Protein AF-A0AAE3Z9P1-F1 (afdb_monomer_lite)

Structure (mmCIF, N/CA/C/O backbone):
data_AF-A0AAE3Z9P1-F1
#
_entry.id   AF-A0AAE3Z9P1-F1
#
loop_
_atom_site.group_PDB
_atom_site.id
_atom_site.type_symbol
_atom_site.label_atom_id
_atom_site.label_alt_id
_atom_site.label_comp_id
_atom_site.label_asym_id
_atom_site.label_entity_id
_atom_site.label_seq_id
_atom_site.pdbx_PDB_ins_code
_atom_site.Cartn_x
_atom_site.Cartn_y
_atom_site.Cartn_z
_atom_site.occupancy
_atom_site.B_iso_or_equiv
_atom_site.auth_seq_id
_atom_site.auth_comp_id
_atom_site.auth_asym_id
_atom_site.auth_atom_id
_atom_site.pdbx_PDB_model_num
ATOM 1 N N . MET A 1 1 ? 13.414 -16.436 -30.618 1.00 46.09 1 MET A N 1
ATOM 2 C CA . MET A 1 1 ? 14.408 -15.607 -29.897 1.00 46.09 1 MET A CA 1
ATOM 3 C C . MET A 1 1 ? 13.652 -14.764 -28.861 1.00 46.09 1 MET A C 1
ATOM 5 O O . MET A 1 1 ? 13.143 -13.712 -29.211 1.00 46.09 1 MET A O 1
ATOM 9 N N . ILE A 1 2 ? 13.409 -15.294 -27.651 1.00 54.66 2 ILE A N 1
ATOM 10 C CA . ILE A 1 2 ? 12.262 -14.879 -26.797 1.00 54.66 2 ILE A CA 1
ATOM 11 C C . ILE A 1 2 ? 12.611 -13.897 -25.654 1.00 54.66 2 ILE A C 1
ATOM 13 O O . ILE A 1 2 ? 11.708 -13.297 -25.083 1.00 54.66 2 ILE A O 1
ATOM 17 N N . PHE A 1 3 ? 13.884 -13.602 -25.373 1.00 56.44 3 PHE A N 1
ATOM 18 C CA . PHE A 1 3 ? 14.248 -12.561 -24.398 1.00 56.44 3 PHE A CA 1
ATOM 19 C C . PHE A 1 3 ? 15.246 -11.582 -25.010 1.00 56.44 3 PHE A C 1
ATOM 21 O O . PHE A 1 3 ? 16.429 -11.875 -25.135 1.00 56.44 3 PHE A O 1
ATOM 28 N N . ARG A 1 4 ? 14.749 -10.412 -25.427 1.00 63.59 4 ARG A N 1
ATOM 29 C CA . ARG A 1 4 ? 15.545 -9.369 -26.097 1.00 63.59 4 ARG A CA 1
ATOM 30 C C . ARG A 1 4 ? 16.481 -8.621 -25.127 1.00 63.59 4 ARG A C 1
ATOM 32 O O . ARG A 1 4 ? 17.415 -7.976 -25.585 1.00 63.59 4 ARG A O 1
ATOM 39 N N . ASN A 1 5 ? 16.257 -8.732 -23.809 1.00 74.44 5 ASN A N 1
ATOM 40 C CA . ASN A 1 5 ? 17.138 -8.215 -22.757 1.00 74.44 5 ASN A CA 1
ATOM 41 C C . ASN A 1 5 ? 16.918 -8.966 -21.415 1.00 74.44 5 ASN A C 1
ATOM 43 O O . ASN A 1 5 ? 15.881 -8.763 -20.778 1.00 74.44 5 ASN A O 1
ATOM 47 N N . PRO A 1 6 ? 17.855 -9.817 -20.949 1.00 80.31 6 PRO A N 1
ATOM 48 C CA . PRO A 1 6 ? 17.696 -10.570 -19.698 1.00 80.31 6 PRO A CA 1
ATOM 49 C C . PRO A 1 6 ? 17.621 -9.672 -18.452 1.00 80.31 6 PRO A C 1
ATOM 51 O O . PRO A 1 6 ? 16.959 -10.026 -17.478 1.00 80.31 6 PRO A O 1
ATOM 54 N N . ALA A 1 7 ? 18.224 -8.480 -18.480 1.00 83.56 7 ALA A N 1
ATOM 55 C CA . ALA A 1 7 ? 18.158 -7.545 -17.359 1.00 83.56 7 ALA A CA 1
ATOM 56 C C . ALA A 1 7 ? 16.739 -6.989 -17.153 1.00 83.56 7 ALA A C 1
ATOM 58 O O . ALA A 1 7 ? 16.293 -6.823 -16.020 1.00 83.56 7 ALA A O 1
ATOM 59 N N . GLU A 1 8 ? 15.992 -6.770 -18.239 1.00 86.12 8 GLU A N 1
ATOM 60 C CA . GLU A 1 8 ? 14.608 -6.295 -18.159 1.00 86.12 8 GLU A CA 1
ATOM 61 C C . GLU A 1 8 ? 13.692 -7.318 -17.472 1.00 86.12 8 GLU A C 1
ATOM 63 O O . GLU A 1 8 ? 12.814 -6.938 -16.696 1.00 86.12 8 GLU A O 1
ATOM 68 N N . VAL A 1 9 ? 13.926 -8.615 -17.702 1.00 88.44 9 VAL A N 1
ATOM 69 C CA . VAL A 1 9 ? 13.200 -9.701 -17.023 1.00 88.44 9 VAL A CA 1
ATOM 70 C C . VAL A 1 9 ? 13.425 -9.626 -15.514 1.00 88.44 9 VAL A C 1
ATOM 72 O O . VAL A 1 9 ? 12.463 -9.680 -14.749 1.00 88.44 9 VAL A O 1
ATOM 75 N N . ASN A 1 10 ? 14.669 -9.402 -15.082 1.00 91.12 10 ASN A N 1
ATOM 76 C CA . ASN A 1 10 ? 15.001 -9.263 -13.663 1.00 91.12 10 ASN A CA 1
ATOM 77 C C . ASN A 1 10 ? 14.337 -8.029 -13.034 1.00 91.12 10 ASN A C 1
ATOM 79 O O . ASN A 1 10 ? 13.829 -8.098 -11.917 1.00 91.12 10 ASN A O 1
ATOM 83 N N . TYR A 1 11 ? 14.278 -6.902 -13.749 1.00 92.44 11 TYR A N 1
ATOM 84 C CA . TYR A 1 11 ? 13.626 -5.686 -13.247 1.00 92.44 11 TYR A CA 1
ATOM 85 C C . TYR A 1 11 ? 12.118 -5.866 -13.067 1.00 92.44 11 TYR A C 1
ATOM 87 O O . TYR A 1 11 ? 11.552 -5.420 -12.065 1.00 92.44 11 TYR A O 1
ATOM 95 N N . ARG A 1 12 ? 11.474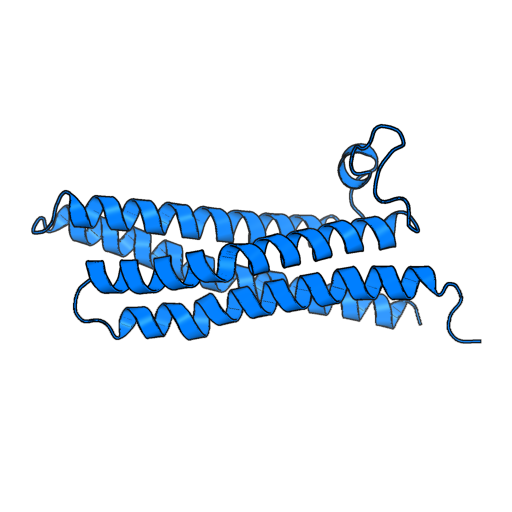 -6.558 -14.013 1.00 91.00 12 ARG A N 1
ATOM 96 C CA . ARG A 1 12 ? 10.059 -6.934 -13.921 1.00 91.00 12 ARG A CA 1
ATOM 97 C C . ARG A 1 12 ? 9.823 -7.888 -12.759 1.00 91.00 12 ARG A C 1
ATOM 99 O O . ARG A 1 12 ? 8.912 -7.647 -11.979 1.00 91.00 12 ARG A O 1
ATOM 106 N N . ALA A 1 13 ? 10.688 -8.885 -12.579 1.00 93.62 13 ALA A N 1
ATOM 107 C CA . ALA A 1 13 ? 10.603 -9.804 -11.449 1.00 93.62 13 ALA A CA 1
ATOM 108 C C . ALA A 1 13 ? 10.670 -9.061 -10.105 1.00 93.62 13 ALA A C 1
ATOM 110 O O . ALA A 1 13 ? 9.799 -9.258 -9.265 1.00 93.62 13 ALA A O 1
ATOM 111 N N . ILE A 1 14 ? 11.622 -8.136 -9.926 1.00 94.50 14 ILE A N 1
ATOM 112 C CA . ILE A 1 14 ? 11.718 -7.310 -8.707 1.00 94.50 14 ILE A CA 1
ATOM 113 C C . ILE A 1 14 ? 10.427 -6.510 -8.479 1.00 94.50 14 ILE A C 1
ATOM 115 O O . ILE A 1 14 ? 9.883 -6.511 -7.372 1.00 94.50 14 ILE A O 1
ATOM 119 N N . ARG A 1 15 ? 9.916 -5.848 -9.528 1.00 94.12 15 ARG A N 1
ATOM 120 C CA . ARG A 1 15 ? 8.668 -5.070 -9.475 1.00 94.12 15 ARG A CA 1
ATOM 121 C C . ARG A 1 15 ? 7.485 -5.944 -9.059 1.00 94.12 15 ARG A C 1
ATOM 123 O O . ARG A 1 15 ? 6.743 -5.574 -8.151 1.00 94.12 15 ARG A O 1
ATOM 130 N N . ASP A 1 16 ? 7.307 -7.072 -9.735 1.00 95.19 16 ASP A N 1
ATOM 131 C CA . ASP A 1 16 ? 6.124 -7.919 -9.618 1.00 95.19 16 ASP A CA 1
ATOM 132 C C . ASP A 1 16 ? 6.143 -8.719 -8.311 1.00 95.19 16 ASP A C 1
ATOM 134 O O . ASP A 1 16 ? 5.114 -8.813 -7.646 1.00 95.19 16 ASP A O 1
ATOM 138 N N . MET A 1 17 ? 7.313 -9.196 -7.869 1.00 96.56 17 MET A N 1
ATOM 139 C CA . MET A 1 17 ? 7.484 -9.814 -6.549 1.00 96.56 17 MET A CA 1
ATOM 140 C C . MET A 1 17 ? 7.247 -8.807 -5.421 1.00 96.56 17 MET A C 1
ATOM 142 O O . MET A 1 17 ? 6.549 -9.125 -4.460 1.00 96.56 17 MET A O 1
ATOM 146 N N . GLY A 1 18 ? 7.779 -7.584 -5.542 1.00 95.94 18 GLY A N 1
ATOM 147 C CA . GLY A 1 18 ? 7.518 -6.513 -4.579 1.00 95.94 18 GLY A CA 1
ATOM 148 C C . GLY A 1 18 ? 6.029 -6.182 -4.489 1.00 95.94 18 GLY A C 1
ATOM 149 O O . GLY A 1 18 ? 5.468 -6.109 -3.398 1.00 95.94 18 GLY A O 1
ATOM 150 N N . LEU A 1 19 ? 5.355 -6.061 -5.633 1.00 96.12 19 LEU A N 1
ATOM 151 C CA . LEU A 1 19 ? 3.925 -5.771 -5.676 1.00 96.12 19 LEU A CA 1
ATOM 152 C C . LEU A 1 19 ? 3.074 -6.921 -5.124 1.00 96.12 19 LEU A C 1
ATOM 154 O O . LEU A 1 19 ? 2.143 -6.674 -4.359 1.00 96.12 19 LEU A O 1
ATOM 158 N N . ALA A 1 20 ? 3.409 -8.168 -5.463 1.00 96.38 20 ALA A N 1
ATOM 159 C CA . ALA A 1 20 ? 2.735 -9.352 -4.941 1.00 96.38 20 ALA A CA 1
ATOM 160 C C . ALA A 1 20 ? 2.905 -9.474 -3.420 1.00 96.38 20 ALA A C 1
ATOM 162 O O . ALA A 1 20 ? 1.933 -9.730 -2.712 1.00 96.38 20 ALA A O 1
ATOM 163 N N . ALA A 1 21 ? 4.109 -9.222 -2.900 1.00 96.31 21 ALA A N 1
ATOM 164 C CA . ALA A 1 21 ? 4.366 -9.216 -1.463 1.00 96.31 21 ALA A CA 1
ATOM 165 C C . ALA A 1 21 ? 3.607 -8.087 -0.742 1.00 96.31 21 ALA A C 1
ATOM 167 O O . ALA A 1 21 ? 3.082 -8.299 0.355 1.00 96.31 21 ALA A O 1
ATOM 168 N N . TRP A 1 22 ? 3.490 -6.905 -1.355 1.00 94.69 22 TRP A N 1
ATOM 169 C CA . TRP A 1 22 ? 2.720 -5.795 -0.787 1.00 94.69 22 TRP A CA 1
ATOM 170 C C . TRP A 1 22 ? 1.212 -6.094 -0.776 1.00 94.69 22 TRP A C 1
ATOM 172 O O . TRP A 1 22 ? 0.547 -5.891 0.245 1.00 94.69 22 TRP A O 1
ATOM 182 N N . PHE A 1 23 ? 0.680 -6.652 -1.867 1.00 95.38 23 PHE A N 1
ATOM 183 C CA . PHE A 1 23 ? -0.702 -7.131 -1.940 1.00 95.38 23 PHE A CA 1
ATOM 184 C C . PHE A 1 23 ? -0.979 -8.213 -0.886 1.00 95.38 23 PHE A C 1
ATOM 186 O O . PHE A 1 23 ? -1.912 -8.075 -0.094 1.00 95.38 23 PHE A O 1
ATOM 193 N N . GLY A 1 24 ? -0.124 -9.235 -0.800 1.00 93.62 24 GLY A N 1
ATOM 194 C CA . GLY A 1 24 ? -0.247 -10.313 0.184 1.00 93.62 24 GLY A CA 1
ATOM 195 C C . GLY A 1 24 ? -0.190 -9.812 1.629 1.00 93.62 24 GLY A C 1
ATOM 196 O O . GLY A 1 24 ? -1.025 -10.195 2.444 1.00 93.62 24 GLY A O 1
ATOM 197 N N . SER A 1 25 ? 0.717 -8.882 1.944 1.00 91.38 25 SER A N 1
ATOM 198 C CA . SER A 1 25 ? 0.785 -8.263 3.279 1.00 91.38 25 SER A CA 1
ATOM 199 C C . SER A 1 25 ? -0.485 -7.472 3.617 1.00 91.38 25 SER A C 1
ATOM 201 O O . SER A 1 25 ? -0.924 -7.446 4.767 1.00 91.38 25 SER A O 1
ATOM 203 N N . SER A 1 26 ? -1.101 -6.842 2.615 1.00 91.19 26 SER A N 1
ATOM 204 C CA . SER A 1 26 ? -2.353 -6.095 2.784 1.00 91.19 26 SER A CA 1
ATOM 205 C C . SER A 1 26 ? -3.543 -7.034 3.012 1.00 91.19 26 SER A C 1
ATOM 207 O O . SER A 1 26 ? -4.366 -6.772 3.888 1.00 91.19 26 SER A O 1
ATOM 209 N N . LEU A 1 27 ? -3.593 -8.168 2.300 1.00 92.81 27 LEU A N 1
ATOM 210 C CA . LEU A 1 27 ? -4.574 -9.232 2.533 1.00 92.81 27 LEU A CA 1
ATOM 211 C C . LEU A 1 27 ? -4.407 -9.895 3.902 1.00 92.81 27 LEU A C 1
ATOM 213 O O . LEU A 1 27 ? -5.403 -10.122 4.577 1.00 92.81 27 LEU A O 1
ATOM 217 N N . MET A 1 28 ? -3.176 -10.152 4.349 1.00 92.56 28 MET A N 1
ATOM 218 C CA . MET A 1 28 ? -2.900 -10.649 5.703 1.00 92.56 28 MET A CA 1
ATOM 219 C C . MET A 1 28 ? -3.501 -9.717 6.765 1.00 92.56 28 MET A C 1
ATOM 221 O O . MET A 1 28 ? -4.108 -10.171 7.732 1.00 92.56 28 MET A O 1
ATOM 225 N N . GLY A 1 29 ? -3.367 -8.402 6.576 1.00 89.19 29 GLY A N 1
ATOM 226 C CA . GLY A 1 29 ? -3.970 -7.408 7.455 1.00 89.19 29 GLY A CA 1
ATOM 227 C C . GLY A 1 29 ? -5.497 -7.454 7.466 1.00 89.19 29 GLY A C 1
ATOM 228 O O . GLY A 1 29 ? -6.100 -7.481 8.538 1.00 89.19 29 GLY A O 1
ATOM 229 N N . LEU A 1 30 ? -6.112 -7.472 6.282 1.00 91.31 30 LEU A N 1
ATOM 230 C CA . LEU A 1 30 ? -7.566 -7.438 6.127 1.00 91.31 30 LEU A CA 1
ATOM 231 C C . LEU A 1 30 ? -8.246 -8.751 6.540 1.00 91.31 30 LEU A C 1
ATOM 233 O O . LEU A 1 30 ? -9.230 -8.718 7.263 1.00 91.31 30 LEU A O 1
ATOM 237 N N . ALA A 1 31 ? -7.740 -9.893 6.078 1.00 91.94 31 AL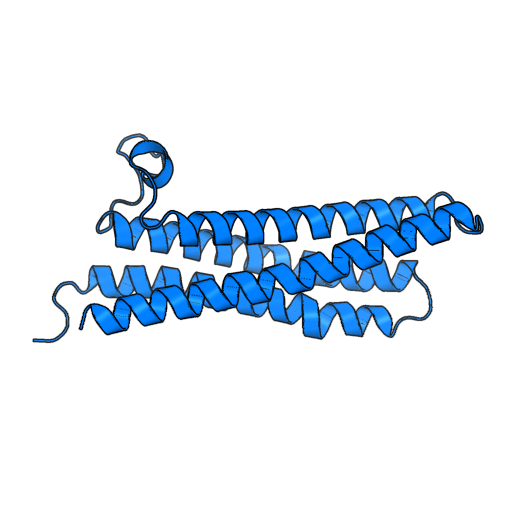A A N 1
ATOM 238 C CA . ALA A 1 31 ? -8.365 -11.201 6.270 1.00 91.94 31 ALA A CA 1
ATOM 239 C C . ALA A 1 31 ? -7.831 -11.957 7.495 1.00 91.94 31 ALA A C 1
ATOM 241 O O . ALA A 1 31 ? -8.515 -12.825 8.023 1.00 91.94 31 ALA A O 1
ATOM 242 N N . GLY A 1 32 ? -6.615 -11.645 7.949 1.00 91.38 32 GLY A N 1
ATOM 243 C CA . GLY A 1 32 ? -6.008 -12.272 9.123 1.00 91.38 32 GLY A CA 1
ATOM 244 C C . GLY A 1 32 ? -6.140 -11.406 10.372 1.00 91.38 32 GLY A C 1
ATOM 245 O O . GLY A 1 32 ? -6.819 -11.778 11.325 1.00 91.38 32 GLY A O 1
ATOM 246 N N . LEU A 1 33 ? -5.492 -10.236 10.377 1.00 90.88 33 LEU A N 1
ATOM 247 C CA . LEU A 1 33 ? -5.352 -9.431 11.597 1.00 90.88 33 LEU A CA 1
ATOM 248 C C . LEU A 1 33 ? -6.656 -8.776 12.060 1.00 90.88 33 LEU A C 1
ATOM 250 O O . LEU A 1 33 ? -6.900 -8.715 13.262 1.00 90.88 33 LEU A O 1
ATOM 254 N N . VAL A 1 34 ? -7.481 -8.270 11.137 1.00 90.75 34 VAL A N 1
ATOM 255 C CA . VAL A 1 34 ? -8.761 -7.641 11.500 1.00 90.75 34 VAL A CA 1
ATOM 256 C C . VAL A 1 34 ? -9.706 -8.658 12.160 1.00 90.75 34 VAL A C 1
ATOM 258 O O . VAL A 1 34 ? -10.049 -8.424 13.319 1.00 90.75 34 VAL A O 1
ATOM 261 N N . PRO A 1 35 ? -10.029 -9.819 11.556 1.00 92.06 35 PRO A N 1
ATOM 262 C CA . PRO A 1 35 ? -10.861 -10.828 12.218 1.00 92.06 35 PRO A CA 1
ATOM 263 C C . PRO A 1 35 ? -10.256 -11.363 13.521 1.00 92.06 35 PRO A C 1
ATOM 265 O O . PRO A 1 35 ? -10.962 -11.506 14.516 1.00 92.06 35 PRO A O 1
ATOM 268 N N . ALA A 1 36 ? -8.937 -11.598 13.559 1.00 92.06 36 ALA A N 1
ATOM 269 C CA . ALA A 1 36 ? -8.253 -12.043 14.777 1.00 92.06 36 ALA A CA 1
ATOM 270 C C . ALA A 1 36 ? -8.347 -11.022 15.923 1.00 92.06 36 ALA A C 1
ATOM 272 O O . ALA A 1 36 ? -8.319 -11.393 17.094 1.00 92.06 36 ALA A O 1
ATOM 273 N N . SER A 1 37 ? -8.455 -9.734 15.600 1.00 90.81 37 SER A N 1
ATOM 274 C CA . SER A 1 37 ? -8.694 -8.697 16.600 1.00 90.81 37 SER A CA 1
ATOM 275 C C . SER A 1 37 ? -10.154 -8.601 17.016 1.00 90.81 37 SER A C 1
ATOM 277 O O . SER A 1 37 ? -10.432 -8.365 18.185 1.00 90.81 37 SER A O 1
ATOM 279 N N . GLU A 1 38 ? -11.093 -8.815 16.095 1.00 89.75 38 GLU A N 1
ATOM 280 C CA . GLU A 1 38 ? -12.530 -8.764 16.375 1.00 89.75 38 GLU A CA 1
ATOM 281 C C . GLU A 1 38 ? -12.987 -9.912 17.281 1.00 89.75 38 GLU A C 1
ATOM 283 O O . GLU A 1 38 ? -13.931 -9.730 18.046 1.00 89.75 38 GLU A O 1
ATOM 288 N N . SER A 1 39 ? -12.271 -11.042 17.284 1.00 92.19 39 SER A N 1
ATOM 289 C CA . SER A 1 39 ? -12.528 -12.159 18.201 1.00 92.19 39 SER A CA 1
ATOM 290 C C . SER A 1 39 ? -12.187 -11.867 19.668 1.00 92.19 39 SER A C 1
ATOM 292 O O . SER A 1 39 ? -12.567 -12.645 20.542 1.00 92.19 39 SER A O 1
ATOM 294 N N . GLN A 1 40 ? -11.487 -10.766 19.968 1.00 92.06 40 GLN A N 1
ATOM 295 C CA . GLN A 1 40 ? -11.139 -10.410 21.345 1.00 92.06 40 GLN A CA 1
ATOM 296 C C . GLN A 1 40 ? -12.290 -9.651 22.036 1.00 92.06 40 GLN A C 1
ATOM 298 O O . GLN A 1 40 ? -12.971 -8.837 21.396 1.00 92.06 40 GLN A O 1
ATOM 303 N N . PRO A 1 41 ? -12.515 -9.874 23.344 1.00 84.56 41 PRO A N 1
ATOM 304 C CA . PRO A 1 41 ? -13.659 -9.312 24.062 1.00 84.56 41 PRO A CA 1
ATOM 305 C C . PRO A 1 41 ? -13.518 -7.809 24.339 1.00 84.56 41 PRO A C 1
ATOM 307 O O . PRO A 1 41 ? -14.489 -7.064 24.196 1.00 84.56 41 PRO A O 1
ATOM 310 N N . ASP A 1 42 ? -12.316 -7.340 24.676 1.00 85.00 42 ASP A N 1
ATOM 311 C CA . ASP A 1 42 ? -12.057 -5.952 25.053 1.00 85.00 42 ASP A CA 1
ATOM 312 C C . ASP A 1 42 ? -11.338 -5.172 23.944 1.00 85.00 42 ASP A C 1
ATOM 314 O O . ASP A 1 42 ? -10.470 -5.694 23.239 1.00 85.00 42 ASP A O 1
ATOM 318 N N . ALA A 1 43 ? -11.695 -3.894 23.790 1.00 81.50 43 ALA A N 1
ATOM 319 C CA . ALA A 1 43 ? -11.174 -3.044 22.721 1.00 81.50 43 ALA A CA 1
ATOM 320 C C . ALA A 1 43 ? -9.652 -2.832 22.812 1.00 81.50 43 ALA A C 1
ATOM 322 O O . ALA A 1 43 ? -8.984 -2.837 21.775 1.00 81.50 43 ALA A O 1
ATOM 323 N N . ALA A 1 44 ? -9.088 -2.727 24.019 1.00 82.94 44 ALA A N 1
ATOM 324 C CA . ALA A 1 44 ? -7.648 -2.578 24.217 1.00 82.94 44 ALA A CA 1
ATOM 325 C C . ALA A 1 44 ? -6.864 -3.797 23.692 1.00 82.94 44 ALA A C 1
ATOM 327 O O . ALA A 1 44 ? -5.848 -3.653 23.007 1.00 82.94 44 ALA A O 1
ATOM 328 N N . THR A 1 45 ? -7.344 -5.017 23.931 1.00 87.38 45 THR A N 1
ATOM 329 C CA . THR A 1 45 ? -6.743 -6.246 23.395 1.00 87.38 45 THR A CA 1
ATOM 330 C C . THR A 1 45 ? -6.947 -6.362 21.889 1.00 87.38 45 THR A C 1
ATOM 332 O O . THR A 1 45 ? -5.985 -6.720 21.206 1.00 87.38 45 THR A O 1
ATOM 335 N N . ARG A 1 46 ? -8.103 -5.955 21.328 1.00 88.62 46 ARG A N 1
ATOM 336 C CA . ARG A 1 46 ? -8.268 -5.863 19.855 1.00 88.62 46 ARG A CA 1
ATOM 337 C C . ARG A 1 46 ? -7.164 -5.001 19.237 1.00 88.62 46 ARG A C 1
ATOM 339 O O . ARG A 1 46 ? -6.501 -5.407 18.281 1.00 88.62 46 ARG A O 1
ATOM 346 N N . HIS A 1 47 ? -6.935 -3.817 19.809 1.00 85.81 47 HIS A N 1
ATOM 347 C CA . HIS A 1 47 ? -5.905 -2.891 19.344 1.00 85.81 47 HIS A CA 1
ATOM 348 C C . HIS A 1 47 ? -4.495 -3.468 19.483 1.00 85.81 47 HIS A C 1
ATOM 350 O O . HIS A 1 47 ? -3.719 -3.378 18.530 1.00 85.81 47 HIS A O 1
ATOM 356 N N . ARG A 1 48 ? -4.173 -4.104 20.617 1.00 87.38 48 ARG A N 1
ATOM 357 C CA . ARG A 1 48 ? -2.864 -4.743 20.834 1.00 87.38 48 ARG A CA 1
ATOM 358 C C . ARG A 1 48 ? -2.587 -5.862 19.833 1.00 87.38 48 ARG A C 1
ATOM 360 O O . ARG A 1 48 ? -1.484 -5.908 19.296 1.00 87.38 48 ARG A O 1
ATOM 367 N N . VAL A 1 49 ? -3.571 -6.713 19.533 1.00 91.50 49 VAL A N 1
ATOM 368 C CA . VAL A 1 49 ? -3.438 -7.785 18.527 1.00 91.50 49 VAL A CA 1
ATOM 369 C C . VAL A 1 49 ? -3.167 -7.200 17.140 1.00 91.50 49 VAL A C 1
ATOM 371 O O . VAL A 1 49 ? -2.210 -7.603 16.474 1.00 91.50 49 VAL A O 1
ATOM 374 N N . LEU A 1 50 ? -3.954 -6.200 16.723 1.00 89.75 50 LEU A N 1
ATOM 375 C CA . LEU A 1 50 ? -3.736 -5.503 15.452 1.00 89.75 50 LEU A CA 1
ATOM 376 C C . LEU A 1 50 ? -2.347 -4.864 15.385 1.00 89.75 50 LEU A C 1
ATOM 378 O O . LEU A 1 50 ? -1.643 -5.025 14.387 1.00 89.75 50 LEU A O 1
ATOM 382 N N . ASP A 1 51 ? -1.956 -4.111 16.412 1.00 88.94 51 ASP A N 1
ATOM 383 C CA . ASP A 1 51 ? -0.694 -3.376 16.400 1.00 88.94 51 ASP A CA 1
ATOM 384 C C . ASP A 1 51 ? 0.514 -4.315 16.435 1.00 88.94 51 ASP A C 1
ATOM 386 O O . ASP A 1 51 ? 1.451 -4.123 15.661 1.00 88.94 51 ASP A O 1
ATOM 390 N N . ALA A 1 52 ? 0.463 -5.385 17.234 1.00 91.81 52 ALA A N 1
ATOM 391 C CA . ALA A 1 52 ? 1.496 -6.415 17.257 1.00 91.81 52 ALA A CA 1
ATOM 392 C C . ALA A 1 52 ? 1.676 -7.067 15.877 1.00 91.81 52 ALA A C 1
ATOM 394 O O . ALA A 1 52 ? 2.804 -7.149 15.382 1.00 91.81 52 ALA A O 1
ATOM 395 N N . GLY A 1 53 ? 0.577 -7.443 15.215 1.00 91.44 53 GLY A N 1
ATOM 396 C CA . GLY A 1 53 ? 0.616 -8.025 13.872 1.00 91.44 53 GLY A CA 1
ATOM 397 C C . GLY A 1 53 ? 1.245 -7.090 12.836 1.00 91.44 53 GLY A C 1
ATOM 398 O O . GLY A 1 53 ? 2.142 -7.487 12.091 1.00 91.44 53 GLY A O 1
ATOM 399 N N . TRP A 1 54 ? 0.842 -5.816 12.824 1.00 88.94 54 TRP A N 1
ATOM 400 C CA . TRP A 1 54 ? 1.402 -4.816 11.907 1.00 88.94 54 TRP A CA 1
ATOM 401 C C . TRP A 1 54 ? 2.836 -4.399 12.250 1.00 88.94 54 TRP A C 1
ATOM 403 O O . TRP A 1 54 ? 3.604 -4.017 11.364 1.00 88.94 54 TRP A O 1
ATOM 413 N N . LYS A 1 55 ? 3.224 -4.443 13.527 1.00 91.06 55 LYS A N 1
ATOM 414 C CA . LYS A 1 55 ? 4.599 -4.180 13.961 1.00 91.06 55 LYS A CA 1
ATOM 415 C C . LYS A 1 55 ? 5.528 -5.304 13.509 1.00 91.06 55 LYS A C 1
ATOM 417 O O . LYS A 1 55 ? 6.597 -4.996 12.986 1.00 91.06 55 LYS A O 1
ATOM 422 N N . GLY A 1 56 ? 5.095 -6.560 13.636 1.00 90.19 56 GLY A N 1
ATOM 423 C CA . GLY A 1 56 ? 5.840 -7.734 13.177 1.00 90.19 56 GLY A CA 1
ATOM 424 C C . GLY A 1 56 ? 6.045 -7.765 11.660 1.00 90.19 56 GLY A C 1
ATOM 425 O O . GLY A 1 56 ? 7.134 -8.078 11.191 1.00 90.19 56 GLY A O 1
ATOM 426 N N . SER A 1 57 ? 5.043 -7.353 10.879 1.00 89.25 57 SER A N 1
ATOM 427 C CA . SER A 1 57 ? 5.120 -7.354 9.409 1.00 89.25 57 SER A CA 1
ATOM 428 C C . SER A 1 57 ? 5.706 -6.075 8.791 1.00 89.25 57 SER A C 1
ATOM 430 O O . SER A 1 57 ? 5.866 -5.997 7.572 1.00 89.25 57 SER A O 1
ATOM 432 N N . ARG A 1 58 ? 6.073 -5.062 9.591 1.00 90.19 58 ARG A N 1
ATOM 433 C CA . ARG A 1 58 ? 6.489 -3.737 9.090 1.00 90.19 58 ARG A CA 1
ATOM 434 C C . ARG A 1 58 ? 7.666 -3.793 8.114 1.00 90.19 58 ARG A C 1
ATOM 436 O O . ARG A 1 58 ? 7.638 -3.098 7.101 1.00 90.19 58 ARG A O 1
ATOM 443 N N . GLY A 1 59 ? 8.688 -4.593 8.422 1.00 90.62 59 GLY A N 1
ATOM 444 C CA . GLY A 1 59 ? 9.870 -4.741 7.567 1.00 90.62 59 GLY A CA 1
ATOM 445 C C . GLY A 1 59 ? 9.523 -5.339 6.202 1.00 90.62 59 GLY A C 1
ATOM 446 O O . GLY A 1 59 ? 9.982 -4.841 5.178 1.00 90.62 59 GLY A O 1
ATOM 447 N N . LEU A 1 60 ? 8.633 -6.335 6.181 1.00 92.38 60 LEU A N 1
ATOM 448 C CA . LEU A 1 60 ? 8.152 -6.971 4.954 1.00 92.38 60 LEU A CA 1
ATOM 449 C C . LEU A 1 60 ? 7.335 -5.998 4.090 1.00 92.38 60 LEU A C 1
ATOM 451 O O . LEU A 1 60 ? 7.556 -5.901 2.883 1.00 92.38 60 LEU A O 1
ATOM 455 N N . VAL A 1 61 ? 6.435 -5.221 4.701 1.00 92.62 61 VAL A N 1
ATOM 456 C CA . VAL A 1 61 ? 5.668 -4.180 3.992 1.00 92.62 61 VAL A CA 1
ATOM 457 C C . VAL A 1 61 ? 6.613 -3.113 3.423 1.00 92.62 61 VAL A C 1
ATOM 459 O O . VAL A 1 61 ? 6.524 -2.775 2.247 1.00 92.62 61 VAL A O 1
ATOM 462 N N . ALA A 1 62 ? 7.567 -2.615 4.213 1.00 93.31 62 ALA A N 1
ATOM 463 C CA . ALA A 1 62 ? 8.519 -1.607 3.746 1.00 93.31 62 ALA A CA 1
ATOM 464 C C . ALA A 1 62 ? 9.409 -2.131 2.604 1.00 93.31 62 ALA A C 1
ATOM 466 O O . ALA A 1 62 ? 9.598 -1.440 1.598 1.00 93.31 62 ALA A O 1
ATOM 467 N N . GLY A 1 63 ? 9.909 -3.363 2.729 1.00 95.81 63 GLY A N 1
ATOM 468 C CA . GLY A 1 63 ? 10.721 -4.019 1.706 1.00 95.81 63 GLY A CA 1
ATOM 469 C C . GLY A 1 63 ? 9.947 -4.249 0.409 1.00 95.81 63 GLY A C 1
ATOM 470 O O . GLY A 1 63 ? 10.449 -3.934 -0.665 1.00 95.81 63 GLY A O 1
ATOM 471 N N . SER A 1 64 ? 8.701 -4.720 0.500 1.00 95.88 64 SER A N 1
ATOM 472 C CA . SER A 1 64 ? 7.845 -4.980 -0.666 1.00 95.88 64 SER A CA 1
ATOM 473 C C . SER A 1 64 ? 7.471 -3.706 -1.432 1.00 95.88 64 SER A C 1
ATOM 475 O O . SER A 1 64 ? 7.626 -3.663 -2.653 1.00 95.88 64 SER A O 1
ATOM 477 N N . VAL A 1 65 ? 7.084 -2.632 -0.730 1.00 92.88 65 VAL A N 1
ATOM 478 C CA . VAL A 1 65 ? 6.845 -1.308 -1.337 1.00 92.88 65 VAL A CA 1
ATOM 479 C C . VAL A 1 65 ? 8.111 -0.790 -2.019 1.00 92.88 65 VAL A C 1
ATOM 481 O O . VAL A 1 65 ? 8.059 -0.341 -3.164 1.00 92.88 65 VAL A O 1
ATOM 484 N N . THR A 1 66 ? 9.258 -0.886 -1.344 1.00 92.31 66 THR A N 1
ATOM 485 C CA . THR A 1 66 ? 10.548 -0.446 -1.896 1.00 92.31 66 THR A CA 1
ATOM 486 C C . THR A 1 66 ? 10.908 -1.224 -3.157 1.00 92.31 66 THR A C 1
ATOM 488 O O . THR A 1 66 ? 11.240 -0.616 -4.173 1.00 92.31 66 THR A O 1
ATOM 491 N N . ALA A 1 67 ? 10.789 -2.552 -3.124 1.00 94.56 67 ALA A N 1
ATOM 492 C CA . ALA A 1 67 ? 11.050 -3.416 -4.270 1.00 94.56 67 ALA A CA 1
ATOM 493 C C . ALA A 1 67 ? 10.125 -3.089 -5.450 1.00 94.56 67 ALA A C 1
ATOM 495 O O . ALA A 1 67 ? 10.596 -2.952 -6.578 1.00 94.56 67 ALA A O 1
ATOM 496 N N . TYR A 1 68 ? 8.831 -2.873 -5.197 1.00 94.00 68 TYR A N 1
ATOM 497 C CA . TYR A 1 68 ? 7.877 -2.471 -6.231 1.00 94.00 68 TYR A CA 1
ATOM 498 C C . TYR A 1 68 ? 8.263 -1.139 -6.895 1.00 94.00 68 TYR A C 1
ATOM 500 O O . TYR A 1 68 ? 8.309 -1.043 -8.127 1.00 94.00 68 TYR A O 1
ATOM 508 N N . LEU A 1 69 ? 8.562 -0.111 -6.095 1.00 90.81 69 LEU A N 1
ATOM 509 C CA . LEU A 1 69 ? 8.927 1.215 -6.602 1.00 90.81 69 LEU A CA 1
ATOM 510 C C . LEU A 1 69 ? 10.264 1.183 -7.354 1.00 90.81 69 LEU A C 1
ATOM 512 O O . LEU A 1 69 ? 10.359 1.717 -8.461 1.00 90.81 69 LEU A O 1
ATOM 516 N N . ALA A 1 70 ? 11.273 0.513 -6.794 1.00 89.75 70 ALA A N 1
ATOM 517 C CA . ALA A 1 70 ? 12.581 0.353 -7.419 1.00 89.75 70 ALA A CA 1
ATOM 518 C C . ALA A 1 70 ? 12.476 -0.427 -8.735 1.00 89.75 70 ALA A C 1
ATOM 520 O O . ALA A 1 70 ? 12.960 0.042 -9.763 1.00 89.75 70 ALA A O 1
ATOM 521 N N . GLY A 1 71 ? 11.777 -1.565 -8.737 1.00 90.75 71 GLY A N 1
ATOM 522 C CA . GLY A 1 71 ? 11.529 -2.365 -9.934 1.00 90.75 71 GLY A CA 1
ATOM 523 C C . GLY A 1 71 ? 10.791 -1.576 -11.017 1.00 90.75 71 GLY A C 1
ATOM 524 O O . GLY A 1 71 ? 11.193 -1.603 -12.177 1.00 90.75 71 GLY A O 1
ATOM 525 N N . THR A 1 72 ? 9.774 -0.790 -10.647 1.00 89.31 72 THR A N 1
ATOM 526 C CA . THR A 1 72 ? 9.068 0.104 -11.585 1.00 89.31 72 THR A CA 1
ATOM 527 C C . THR A 1 72 ? 10.023 1.122 -12.221 1.00 89.31 72 THR A C 1
ATOM 529 O O . THR A 1 72 ? 10.005 1.310 -13.438 1.00 89.31 72 THR A O 1
ATOM 532 N N . GLY A 1 73 ? 10.904 1.738 -11.426 1.00 87.44 73 GLY A N 1
ATOM 533 C CA . GLY A 1 73 ? 11.936 2.646 -11.931 1.00 87.44 73 GLY A CA 1
ATOM 534 C C . GLY A 1 73 ? 12.941 1.950 -12.854 1.00 87.44 73 GLY A C 1
ATOM 535 O O . GLY A 1 73 ? 13.250 2.460 -13.930 1.00 87.44 73 GLY A O 1
ATOM 536 N N . LEU A 1 74 ? 13.413 0.760 -12.479 1.00 90.12 74 LEU A N 1
ATOM 537 C CA . LEU A 1 74 ? 14.357 -0.025 -13.278 1.00 90.12 74 LEU A CA 1
ATOM 538 C C . LEU A 1 74 ? 13.763 -0.426 -14.634 1.00 90.12 74 LEU A C 1
ATOM 540 O O . LEU A 1 74 ? 14.437 -0.278 -15.652 1.00 90.12 74 LEU A O 1
ATOM 544 N N . VAL A 1 75 ? 12.497 -0.857 -14.672 1.00 88.38 75 VAL A N 1
ATOM 545 C CA . VAL A 1 75 ? 11.790 -1.167 -15.926 1.00 88.38 75 VAL A CA 1
ATOM 546 C C . VAL A 1 75 ? 11.660 0.083 -16.798 1.00 88.38 75 VAL A C 1
ATOM 548 O O . VAL A 1 75 ? 11.962 0.041 -17.991 1.00 88.38 75 VAL A O 1
ATOM 551 N N . ARG A 1 76 ? 11.249 1.219 -16.223 1.00 87.88 76 ARG A N 1
ATOM 552 C CA . ARG A 1 76 ? 11.002 2.451 -16.986 1.00 87.88 76 ARG A CA 1
ATOM 553 C C . ARG A 1 76 ? 12.274 3.085 -17.549 1.00 87.88 76 ARG A C 1
ATOM 555 O O . ARG A 1 76 ? 12.240 3.640 -18.651 1.00 87.88 76 ARG A O 1
ATOM 562 N N . PHE A 1 77 ? 13.365 3.037 -16.793 1.00 87.81 77 PHE A N 1
ATOM 563 C CA . PHE A 1 77 ? 14.626 3.704 -17.122 1.00 87.81 77 PHE A CA 1
ATOM 564 C C . PHE A 1 77 ? 15.728 2.727 -17.550 1.00 87.81 77 PHE A C 1
ATOM 566 O O . PHE A 1 77 ? 16.907 3.074 -17.487 1.00 87.81 77 PHE A O 1
ATOM 573 N N . GLN A 1 78 ? 15.351 1.520 -17.989 1.00 86.00 78 GLN A N 1
ATOM 574 C CA . GLN A 1 78 ? 16.255 0.504 -18.545 1.00 86.00 78 GLN A CA 1
ATOM 575 C C . GLN A 1 78 ? 17.471 0.233 -17.638 1.00 86.00 78 GLN A C 1
ATOM 577 O O . GLN A 1 78 ? 18.620 0.283 -18.069 1.00 86.00 78 GLN A O 1
ATOM 582 N N . GLY A 1 79 ? 17.210 0.010 -16.348 1.00 82.56 79 GLY A N 1
ATOM 583 C CA . GLY A 1 79 ? 18.230 -0.280 -15.335 1.00 82.56 79 GLY A CA 1
ATOM 584 C C . GLY A 1 79 ? 18.834 0.941 -14.640 1.00 82.56 79 GLY A C 1
ATOM 585 O O . GLY A 1 79 ? 19.522 0.791 -13.636 1.00 82.56 79 GLY A O 1
ATOM 586 N N . LYS A 1 80 ? 18.539 2.162 -15.098 1.00 83.19 80 LYS A N 1
ATOM 587 C CA . LYS A 1 80 ? 19.030 3.405 -14.482 1.00 83.19 80 LYS A CA 1
ATOM 588 C C . LYS A 1 80 ? 17.949 4.048 -13.619 1.00 83.19 80 LYS A C 1
ATOM 590 O O . LYS A 1 80 ? 17.433 5.092 -13.982 1.00 83.19 80 LYS A O 1
ATOM 595 N N . ALA A 1 81 ? 17.555 3.430 -12.505 1.00 79.38 81 ALA A N 1
ATOM 596 C CA . ALA A 1 81 ? 16.460 3.951 -11.668 1.00 79.38 81 ALA A CA 1
ATOM 597 C C . ALA A 1 81 ? 16.773 5.297 -10.974 1.00 79.38 81 ALA A C 1
ATOM 599 O O . ALA A 1 81 ? 15.850 6.008 -10.571 1.00 79.38 81 ALA A O 1
ATOM 600 N N . PHE A 1 82 ? 18.053 5.660 -10.868 1.00 82.81 82 PHE A N 1
ATOM 601 C CA . PHE A 1 82 ? 18.541 6.878 -10.220 1.00 82.81 82 PHE A CA 1
ATOM 602 C C . PHE A 1 82 ? 19.340 7.738 -11.206 1.00 82.81 82 PHE A C 1
ATOM 604 O O . PHE A 1 82 ? 19.940 7.224 -12.154 1.00 82.81 82 PHE A O 1
ATOM 611 N N . THR A 1 83 ? 19.312 9.055 -11.007 1.00 84.56 83 THR A N 1
ATOM 612 C CA . THR A 1 83 ? 20.192 10.004 -11.692 1.00 84.56 83 THR A CA 1
ATOM 613 C C . THR A 1 83 ? 21.626 9.834 -11.188 1.00 84.56 83 THR A C 1
ATOM 615 O O . THR A 1 83 ? 21.864 9.189 -10.165 1.00 84.56 83 THR A O 1
ATOM 618 N N . ALA A 1 84 ? 22.59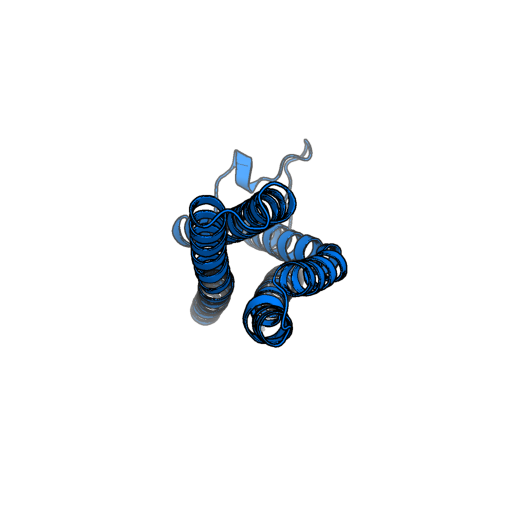2 10.455 -11.871 1.00 84.06 84 ALA A N 1
ATOM 619 C CA . ALA A 1 84 ? 23.988 10.474 -11.423 1.00 84.06 84 ALA A CA 1
ATOM 620 C C . ALA A 1 84 ? 24.158 11.047 -9.999 1.00 84.06 84 ALA A C 1
ATOM 622 O O . ALA A 1 84 ? 25.085 10.670 -9.293 1.00 84.06 84 ALA A O 1
ATOM 623 N N . ASN A 1 85 ? 23.218 11.890 -9.555 1.00 85.00 85 ASN A N 1
ATOM 624 C CA . ASN A 1 85 ? 23.224 12.528 -8.238 1.00 85.00 85 ASN A CA 1
ATOM 625 C C . ASN A 1 85 ? 22.454 11.712 -7.175 1.00 85.00 85 ASN A C 1
ATOM 627 O O . ASN A 1 85 ? 22.139 12.234 -6.110 1.00 85.00 85 ASN A O 1
ATOM 631 N N . GLY A 1 86 ? 22.076 10.462 -7.471 1.00 81.56 86 GLY A N 1
ATOM 632 C CA . GLY A 1 86 ? 21.354 9.577 -6.546 1.00 81.56 86 GLY A CA 1
ATOM 633 C C . GLY A 1 86 ? 19.855 9.867 -6.403 1.00 81.56 86 GLY A C 1
ATOM 634 O O . GLY A 1 86 ? 19.167 9.186 -5.644 1.00 81.56 86 GLY A O 1
ATOM 635 N N . VAL A 1 87 ? 19.311 10.838 -7.144 1.00 83.12 87 VAL A N 1
ATOM 636 C CA . VAL A 1 87 ? 17.876 11.154 -7.110 1.00 83.12 87 VAL A CA 1
ATOM 637 C C . VAL A 1 87 ? 17.113 10.120 -7.940 1.00 83.12 87 VAL A C 1
ATOM 639 O O . VAL A 1 87 ? 17.489 9.874 -9.087 1.00 83.12 87 VAL A O 1
ATOM 642 N N . PRO A 1 88 ? 16.030 9.514 -7.432 1.00 81.12 88 PRO A N 1
ATOM 643 C CA . PRO A 1 88 ? 15.207 8.623 -8.237 1.00 81.12 88 PRO A CA 1
ATOM 644 C C . PRO A 1 88 ? 14.679 9.324 -9.497 1.00 81.12 88 PRO A C 1
ATOM 646 O O . PRO A 1 88 ? 14.022 10.362 -9.410 1.00 81.12 88 PRO A O 1
ATOM 649 N N . ARG A 1 89 ? 14.917 8.748 -10.681 1.00 83.38 89 ARG A N 1
ATOM 650 C CA . ARG A 1 89 ? 14.572 9.395 -11.964 1.00 83.38 89 ARG A CA 1
ATOM 651 C C . ARG A 1 89 ? 13.079 9.619 -12.152 1.00 83.38 89 ARG A C 1
ATOM 653 O O . ARG A 1 89 ? 12.690 10.508 -12.893 1.00 83.38 89 ARG A O 1
ATOM 660 N N . TRP A 1 90 ? 12.225 8.863 -11.468 1.00 78.00 90 TRP A N 1
ATOM 661 C CA . TRP A 1 90 ? 10.776 9.078 -11.528 1.00 78.00 90 TRP A CA 1
ATOM 662 C C . TRP A 1 90 ? 10.339 10.416 -10.907 1.00 78.00 90 TRP A C 1
ATOM 664 O O . TRP A 1 90 ? 9.256 10.901 -11.226 1.00 78.00 90 TRP A O 1
ATOM 674 N N . ILE A 1 91 ? 11.178 11.021 -10.056 1.00 77.69 91 ILE A N 1
ATOM 675 C CA . ILE A 1 91 ? 10.955 12.357 -9.490 1.00 77.69 91 ILE A CA 1
ATOM 676 C C . ILE A 1 91 ? 11.297 13.436 -10.522 1.00 77.69 91 ILE A C 1
ATOM 678 O O . ILE A 1 91 ? 10.566 14.410 -10.657 1.00 77.69 91 ILE A O 1
ATOM 682 N N . THR A 1 92 ? 12.394 13.263 -11.262 1.00 80.75 92 THR A N 1
ATOM 683 C CA . THR A 1 92 ? 12.922 14.285 -12.181 1.00 80.75 92 THR A CA 1
ATOM 684 C C . THR A 1 92 ? 12.365 14.174 -13.598 1.00 80.75 92 THR A C 1
ATOM 686 O O . THR A 1 92 ? 12.137 15.181 -14.254 1.00 80.75 92 THR A O 1
ATOM 689 N N . GLU A 1 93 ? 12.142 12.956 -14.082 1.00 82.56 93 GLU A N 1
ATOM 690 C CA . GLU A 1 93 ? 11.764 12.650 -15.472 1.00 82.56 93 GLU A CA 1
ATOM 691 C C . GLU A 1 93 ? 10.320 12.144 -15.593 1.00 82.56 93 GLU A C 1
ATOM 693 O O . GLU A 1 93 ? 9.855 11.787 -16.677 1.00 82.56 93 GLU A O 1
ATOM 698 N N . GLY A 1 94 ? 9.595 12.135 -14.474 1.00 75.38 94 GLY A N 1
ATOM 699 C CA . GLY A 1 94 ? 8.189 11.775 -14.410 1.00 75.38 94 GLY A CA 1
ATOM 700 C C . GLY A 1 94 ? 7.921 10.271 -14.378 1.00 75.38 94 GLY A C 1
ATOM 701 O O . GLY A 1 94 ? 8.809 9.415 -14.380 1.00 75.38 94 GLY A O 1
ATOM 702 N N . VAL A 1 95 ? 6.633 9.949 -14.310 1.00 79.12 95 VAL A N 1
ATOM 703 C CA . VAL A 1 95 ? 6.135 8.587 -14.094 1.00 79.12 95 VAL A CA 1
ATOM 704 C C . VAL A 1 95 ? 5.742 7.904 -15.401 1.00 79.12 95 VAL A C 1
ATOM 706 O O . VAL A 1 95 ? 5.293 8.550 -16.343 1.00 79.12 95 VAL A O 1
ATOM 709 N N . GLU A 1 96 ? 5.866 6.574 -15.453 1.00 74.75 96 GLU A N 1
ATOM 710 C CA . GLU A 1 96 ? 5.487 5.782 -16.635 1.00 74.75 96 GLU A CA 1
ATOM 711 C C . GLU A 1 96 ? 3.990 5.886 -16.951 1.00 74.75 96 GLU A C 1
ATOM 713 O O . GLU A 1 96 ? 3.598 5.980 -18.111 1.00 74.75 96 GLU A O 1
ATOM 718 N N . ASN A 1 97 ? 3.144 5.844 -15.921 1.00 83.50 97 ASN A N 1
ATOM 719 C CA . ASN A 1 97 ? 1.699 5.819 -16.080 1.00 83.50 97 ASN A CA 1
ATOM 720 C C . ASN A 1 97 ? 1.032 6.578 -14.929 1.00 83.50 97 ASN A C 1
ATOM 722 O O . ASN A 1 97 ? 1.003 6.096 -13.795 1.00 83.50 97 ASN A O 1
ATOM 726 N N . LYS A 1 98 ? 0.453 7.744 -15.246 1.00 84.62 98 LYS A N 1
ATOM 727 C CA . LYS A 1 98 ? -0.206 8.625 -14.269 1.00 84.62 98 LYS A CA 1
ATOM 728 C C . LYS A 1 98 ? -1.300 7.907 -13.473 1.00 84.62 98 LYS A C 1
ATOM 730 O O . LYS A 1 98 ? -1.407 8.131 -12.272 1.00 84.62 98 LYS A O 1
ATOM 735 N N . ALA A 1 99 ? -2.060 7.005 -14.101 1.00 86.44 99 ALA A N 1
ATOM 736 C CA . ALA A 1 99 ? -3.112 6.253 -13.421 1.00 86.44 99 ALA A CA 1
ATOM 737 C C . ALA A 1 99 ? -2.535 5.264 -12.396 1.00 86.44 99 ALA A C 1
ATOM 739 O O . ALA A 1 99 ? -3.001 5.219 -11.262 1.00 86.44 99 ALA A O 1
ATOM 740 N N . ARG A 1 100 ? -1.478 4.514 -12.741 1.00 86.88 100 ARG A N 1
ATOM 741 C CA . ARG A 1 100 ? -0.824 3.607 -11.776 1.00 86.88 100 ARG A CA 1
ATOM 742 C C . ARG A 1 100 ? -0.169 4.365 -10.631 1.00 86.88 100 ARG A C 1
ATOM 744 O O . ARG A 1 100 ? -0.233 3.918 -9.489 1.00 86.88 100 ARG A O 1
ATOM 751 N N . THR A 1 101 ? 0.434 5.515 -10.919 1.00 86.75 101 THR A N 1
ATOM 752 C CA . THR A 1 101 ? 0.979 6.391 -9.880 1.00 86.75 101 THR A CA 1
ATOM 753 C C . THR A 1 101 ? -0.123 6.875 -8.949 1.00 86.75 101 THR A C 1
ATOM 755 O O . THR A 1 101 ? 0.032 6.742 -7.742 1.00 86.75 101 THR A O 1
ATOM 758 N N . ALA A 1 102 ? -1.252 7.351 -9.484 1.00 87.81 102 ALA A N 1
ATOM 759 C CA . ALA A 1 102 ? -2.390 7.772 -8.672 1.00 87.81 102 ALA A CA 1
ATOM 760 C C . ALA A 1 102 ? -2.891 6.633 -7.770 1.00 87.81 102 ALA A C 1
ATOM 762 O O . ALA A 1 102 ? -3.039 6.828 -6.568 1.00 87.81 102 ALA A O 1
ATOM 763 N N . VAL A 1 103 ? -3.053 5.420 -8.309 1.00 90.25 103 VAL A N 1
ATOM 764 C CA . VAL A 1 103 ? -3.457 4.246 -7.515 1.00 90.25 103 VAL A CA 1
ATOM 765 C C . VAL A 1 103 ? -2.416 3.890 -6.449 1.00 90.25 103 VAL A C 1
ATOM 767 O O . VAL A 1 103 ? -2.777 3.563 -5.322 1.00 90.25 103 VAL A O 1
ATOM 770 N N . THR A 1 104 ? -1.123 3.994 -6.765 1.00 90.31 104 THR A N 1
ATOM 771 C CA . THR A 1 104 ? -0.041 3.751 -5.797 1.00 90.31 104 THR A CA 1
ATOM 772 C C . THR A 1 104 ? -0.080 4.777 -4.662 1.00 90.31 104 THR A C 1
ATOM 774 O O . THR A 1 104 ? 0.030 4.403 -3.497 1.00 90.31 104 THR A O 1
ATOM 777 N N . VAL A 1 105 ? -0.287 6.058 -4.984 1.00 89.81 105 VAL A N 1
ATOM 778 C CA . VAL A 1 105 ? -0.447 7.131 -3.992 1.00 89.81 105 VAL A CA 1
ATOM 779 C C . VAL A 1 105 ? -1.666 6.867 -3.116 1.00 89.81 105 VAL A C 1
ATOM 781 O O . VAL A 1 105 ? -1.540 6.906 -1.899 1.00 89.81 105 VAL A O 1
ATOM 784 N N . VAL A 1 106 ? -2.813 6.511 -3.703 1.00 88.94 106 VAL A N 1
ATOM 785 C CA . VAL A 1 106 ? -4.022 6.145 -2.948 1.00 88.94 106 VAL A CA 1
ATOM 786 C C . VAL A 1 106 ? -3.746 4.985 -1.990 1.00 88.94 106 VAL A C 1
ATOM 788 O O . VAL A 1 106 ? -4.106 5.074 -0.819 1.00 88.94 106 VAL A O 1
ATOM 791 N N . ALA A 1 107 ? -3.065 3.928 -2.443 1.00 89.06 107 ALA A N 1
ATOM 792 C CA . ALA A 1 107 ? -2.725 2.783 -1.600 1.00 89.06 107 ALA A CA 1
ATOM 793 C C . ALA A 1 107 ? -1.813 3.174 -0.423 1.00 89.06 107 ALA A C 1
ATOM 795 O O . ALA A 1 107 ? -2.069 2.782 0.717 1.00 89.06 107 ALA A O 1
ATOM 796 N N . LEU A 1 108 ? -0.771 3.975 -0.674 1.00 90.38 108 LEU A N 1
ATOM 797 C CA . LEU A 1 108 ? 0.141 4.455 0.370 1.00 90.38 108 LEU A CA 1
ATOM 798 C C . LEU A 1 108 ? -0.574 5.373 1.363 1.00 90.38 108 LEU A C 1
ATOM 800 O O . LEU A 1 108 ? -0.450 5.185 2.574 1.00 90.38 108 LEU A O 1
ATOM 804 N N . SER A 1 109 ? -1.354 6.333 0.866 1.00 87.81 109 SER A N 1
ATOM 805 C CA . SER A 1 109 ? -2.136 7.247 1.695 1.00 87.81 109 SER A CA 1
ATOM 806 C C . SER A 1 109 ? -3.145 6.492 2.552 1.00 87.81 109 SER A C 1
ATOM 808 O O . SER A 1 109 ? -3.215 6.743 3.751 1.00 87.81 109 SER A O 1
ATOM 810 N N . ALA A 1 110 ? -3.865 5.518 1.991 1.00 87.06 110 ALA A N 1
ATOM 811 C CA . ALA A 1 110 ? -4.788 4.675 2.747 1.00 87.06 110 ALA A CA 1
ATOM 812 C C . ALA A 1 110 ? -4.064 3.890 3.852 1.00 87.06 110 ALA A C 1
ATOM 814 O O . ALA A 1 110 ? -4.517 3.891 4.996 1.00 87.06 110 ALA A O 1
ATOM 815 N N . ALA A 1 111 ? -2.904 3.291 3.558 1.00 86.88 111 ALA A N 1
ATOM 816 C CA . ALA A 1 111 ? -2.116 2.561 4.551 1.00 86.88 111 ALA A CA 1
ATOM 817 C C . ALA A 1 111 ? -1.628 3.465 5.702 1.00 86.88 111 ALA A C 1
ATOM 819 O O . ALA A 1 111 ? -1.718 3.094 6.877 1.00 86.88 111 ALA A O 1
ATOM 820 N N . ILE A 1 112 ? -1.144 4.670 5.384 1.00 89.31 112 ILE A N 1
ATOM 821 C CA . ILE A 1 112 ? -0.696 5.654 6.381 1.00 89.31 112 ILE A CA 1
ATOM 822 C C . ILE A 1 112 ? -1.879 6.138 7.227 1.00 89.31 112 ILE A C 1
ATOM 824 O O . ILE A 1 112 ? -1.781 6.175 8.456 1.00 89.31 112 ILE A O 1
ATOM 828 N N . THR A 1 113 ? -2.998 6.479 6.589 1.00 85.62 113 THR A N 1
ATOM 829 C CA . THR A 1 113 ? -4.211 6.949 7.266 1.00 85.62 113 THR A CA 1
ATOM 830 C C . THR A 1 113 ? -4.785 5.870 8.176 1.00 85.62 113 THR A C 1
ATOM 832 O O . THR A 1 113 ? -5.059 6.155 9.337 1.00 85.62 113 THR A O 1
ATOM 835 N N . ALA A 1 114 ? -4.868 4.614 7.726 1.00 83.75 114 ALA A N 1
ATOM 836 C CA . ALA A 1 114 ? -5.320 3.497 8.557 1.00 83.75 114 ALA A CA 1
ATOM 837 C C . ALA A 1 114 ? -4.488 3.355 9.840 1.00 83.75 114 ALA A C 1
ATOM 839 O O . ALA A 1 114 ? -5.032 3.168 10.929 1.00 83.75 114 ALA A O 1
ATOM 840 N N . LYS A 1 115 ? -3.159 3.490 9.727 1.00 86.19 115 LYS A N 1
ATOM 841 C CA . LYS A 1 115 ? -2.251 3.456 10.879 1.00 86.19 115 LYS A CA 1
ATOM 842 C C . LYS A 1 115 ? -2.506 4.619 11.841 1.00 86.19 115 LYS A C 1
ATOM 844 O O . LYS A 1 115 ? -2.530 4.400 13.049 1.00 86.19 115 LYS A O 1
ATOM 849 N N . ARG A 1 116 ? -2.684 5.839 11.321 1.00 87.88 116 ARG A N 1
ATOM 850 C CA . ARG A 1 116 ? -2.959 7.035 12.138 1.00 87.88 116 ARG A CA 1
ATOM 851 C C . ARG A 1 116 ? -4.283 6.910 12.886 1.00 87.88 116 ARG A C 1
ATOM 853 O O . ARG A 1 116 ? -4.282 7.027 14.105 1.00 87.88 116 ARG A O 1
ATOM 860 N N . LEU A 1 117 ? -5.360 6.573 12.175 1.00 85.25 117 LEU A N 1
ATOM 861 C CA . LEU A 1 117 ? -6.696 6.392 12.749 1.00 85.25 117 LEU A CA 1
ATOM 862 C C . LEU A 1 117 ? -6.705 5.329 13.853 1.00 85.25 117 LEU A C 1
ATOM 864 O O . LEU A 1 117 ? -7.345 5.507 14.884 1.00 85.25 117 LEU A O 1
ATOM 868 N N . ARG A 1 118 ? -5.956 4.233 13.675 1.00 81.81 118 ARG A N 1
ATOM 869 C CA . ARG A 1 118 ? -5.838 3.188 14.700 1.00 81.81 118 ARG A CA 1
ATOM 870 C C . ARG A 1 118 ? -5.126 3.680 15.960 1.00 81.81 118 ARG A C 1
ATOM 872 O O . ARG A 1 118 ? -5.553 3.346 17.060 1.00 81.81 118 ARG A O 1
ATOM 879 N N . ALA A 1 119 ? -4.052 4.452 15.799 1.00 85.19 119 ALA A N 1
ATOM 880 C CA . ALA A 1 119 ? -3.319 5.023 16.925 1.00 85.19 119 ALA A CA 1
ATOM 881 C C . ALA A 1 119 ? -4.162 6.062 17.681 1.00 85.19 119 ALA A C 1
ATOM 883 O O . ALA A 1 119 ? -4.118 6.113 18.905 1.00 85.19 119 ALA A O 1
ATOM 884 N N . GLU A 1 120 ? -4.940 6.867 16.961 1.00 84.81 120 GLU A N 1
ATOM 885 C CA . GLU A 1 120 ? -5.842 7.864 17.540 1.00 84.81 120 GLU A CA 1
ATOM 886 C C . GLU A 1 120 ? -7.017 7.213 18.281 1.00 84.81 120 GLU A C 1
ATOM 888 O O . GLU A 1 120 ? -7.261 7.544 19.438 1.00 84.81 120 GLU A O 1
ATOM 893 N N . GLY A 1 121 ? -7.663 6.211 17.676 1.00 80.50 121 GLY A N 1
ATOM 894 C CA . GLY A 1 121 ? -8.734 5.448 18.324 1.00 80.50 121 GLY A CA 1
ATOM 895 C C . GLY A 1 121 ? -8.280 4.743 19.607 1.00 80.50 121 GLY A C 1
ATOM 896 O O . GLY A 1 121 ? -9.014 4.749 20.590 1.00 80.50 121 GLY A O 1
ATOM 897 N N . SER A 1 122 ? -7.051 4.210 19.631 1.00 79.94 122 SER A N 1
ATOM 898 C CA . SER A 1 122 ? -6.468 3.620 20.847 1.00 79.94 122 SER A CA 1
ATOM 899 C C . SER A 1 122 ? -6.301 4.657 21.958 1.00 79.94 122 SER A C 1
ATOM 901 O O . SER A 1 122 ? -6.697 4.406 23.088 1.00 79.94 122 SER A O 1
ATOM 903 N N . LYS A 1 123 ? -5.764 5.844 21.642 1.00 84.12 123 LYS A N 1
ATOM 904 C CA . LYS A 1 123 ? -5.566 6.912 22.636 1.00 84.12 123 LYS A CA 1
ATOM 905 C C . LYS A 1 123 ? -6.883 7.405 23.228 1.00 84.12 123 LYS A C 1
ATOM 907 O O . LYS A 1 123 ? -6.963 7.597 24.435 1.00 84.12 123 LYS A O 1
ATOM 912 N N . LEU A 1 124 ? -7.899 7.598 22.385 1.00 81.06 124 LEU A N 1
ATOM 913 C CA . LEU A 1 124 ? -9.241 7.995 22.820 1.00 81.06 124 LEU A CA 1
ATOM 914 C C . LEU A 1 124 ? -9.842 6.970 23.784 1.00 81.06 124 LEU A C 1
ATOM 916 O O . LEU A 1 124 ? -10.387 7.356 24.815 1.00 81.06 124 LEU A O 1
ATOM 920 N N . HIS A 1 125 ? -9.694 5.681 23.471 1.00 76.69 125 HIS A N 1
ATOM 921 C CA . HIS A 1 125 ? -10.169 4.598 24.325 1.00 76.69 125 HIS A CA 1
ATOM 922 C C . HIS A 1 125 ? -9.452 4.563 25.683 1.00 76.69 125 HIS A C 1
ATOM 924 O O . HIS A 1 125 ? -10.117 4.458 26.709 1.00 76.69 125 HIS A O 1
ATOM 930 N N . ASP A 1 126 ? -8.124 4.703 25.693 1.00 79.56 126 ASP A N 1
ATOM 931 C CA . ASP A 1 126 ? -7.321 4.640 26.920 1.00 79.56 126 ASP A CA 1
ATOM 932 C C . ASP A 1 126 ? -7.565 5.848 27.844 1.00 79.56 126 ASP A C 1
ATOM 934 O O . ASP A 1 126 ? -7.559 5.707 29.064 1.00 79.56 126 ASP A O 1
ATOM 938 N N . GLN A 1 127 ? -7.781 7.041 27.278 1.00 80.44 127 GLN A N 1
ATOM 939 C CA . GLN A 1 127 ? -7.931 8.285 28.047 1.00 80.44 127 GLN A CA 1
ATOM 940 C C . GLN A 1 127 ? -9.339 8.502 28.616 1.00 80.44 127 GLN A C 1
ATOM 942 O O . GLN A 1 127 ? -9.467 9.132 29.660 1.00 80.44 127 GLN A O 1
ATOM 947 N N . HIS A 1 128 ? -10.378 7.999 27.946 1.00 76.62 128 HIS A N 1
ATOM 948 C CA . HIS A 1 128 ? -11.782 8.293 28.273 1.00 76.62 128 HIS A CA 1
ATOM 949 C C . HIS A 1 128 ? -12.603 7.006 28.447 1.00 76.62 128 HIS A C 1
ATOM 951 O O . HIS A 1 128 ? -13.778 6.929 28.075 1.00 76.62 128 HIS A O 1
ATOM 957 N N . SER A 1 129 ? -11.967 5.953 28.969 1.00 66.31 129 SER A N 1
ATOM 958 C CA . SER A 1 129 ? -12.612 4.661 29.201 1.00 66.31 129 SER A CA 1
ATOM 959 C C . SER A 1 129 ? -13.817 4.827 30.137 1.00 66.31 129 SER A C 1
ATOM 961 O O . SER A 1 129 ? -13.651 5.081 31.327 1.00 66.31 129 SER A O 1
ATOM 963 N N . GLY A 1 130 ? -15.029 4.668 29.594 1.00 65.06 130 GLY A N 1
ATOM 964 C CA . GLY A 1 130 ? -16.298 4.822 30.319 1.00 65.06 130 GLY A CA 1
ATOM 965 C C . GLY A 1 130 ? -17.158 6.012 29.872 1.00 65.06 130 GLY A C 1
ATOM 966 O O . GLY A 1 130 ? -18.333 6.068 30.226 1.00 65.06 130 GLY A O 1
ATOM 967 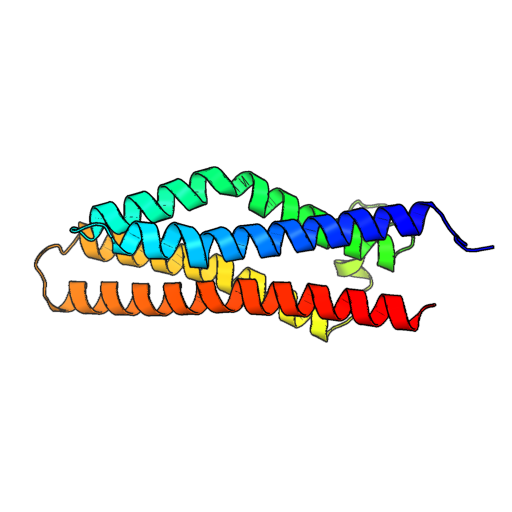N N . GLU A 1 131 ? -16.630 6.924 29.050 1.00 77.25 131 GLU A N 1
ATOM 968 C CA . GLU A 1 131 ? -17.398 8.046 28.498 1.00 77.25 131 GLU A CA 1
ATOM 969 C C . GLU A 1 131 ? -18.046 7.685 27.153 1.00 77.25 131 GLU A C 1
ATOM 971 O O . GLU A 1 131 ? -17.365 7.443 26.152 1.00 77.25 131 GLU A O 1
ATOM 976 N N . GLY A 1 132 ? -19.382 7.694 27.095 1.00 73.12 132 GLY A N 1
ATOM 977 C CA . GLY A 1 132 ? -20.136 7.251 25.912 1.00 73.12 132 GLY A CA 1
ATOM 978 C C . GLY A 1 132 ? -19.780 7.987 24.610 1.00 73.12 132 GLY A C 1
ATOM 979 O O . GLY A 1 132 ? -19.656 7.356 23.561 1.00 73.12 132 GLY A O 1
ATOM 980 N N . VAL A 1 133 ? -19.539 9.302 24.673 1.00 73.00 133 VAL A N 1
ATOM 981 C CA . VAL A 1 133 ? -19.188 10.132 23.500 1.00 73.00 133 VAL A CA 1
ATOM 982 C C . VAL A 1 133 ? -17.804 9.768 22.947 1.00 73.00 133 VAL A C 1
ATOM 984 O O . VAL A 1 133 ? -17.622 9.657 21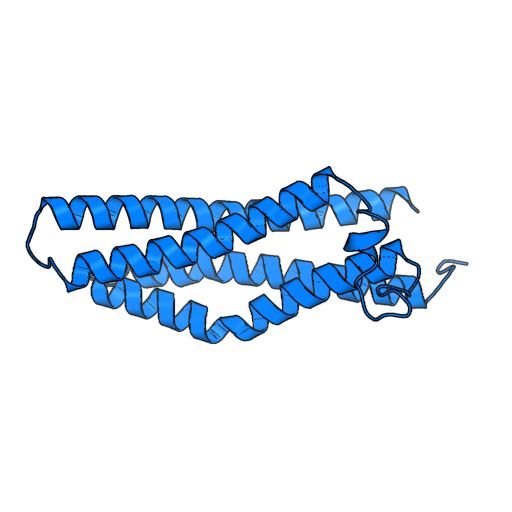.732 1.00 73.00 133 VAL A O 1
ATOM 987 N N . ALA A 1 134 ? -16.826 9.541 23.827 1.00 73.50 134 ALA A N 1
ATOM 988 C CA . ALA A 1 134 ? -15.474 9.164 23.428 1.00 73.50 134 ALA A CA 1
ATOM 989 C C . ALA A 1 134 ? -15.433 7.751 22.823 1.00 73.50 134 ALA A C 1
ATOM 991 O O . ALA A 1 134 ? -14.721 7.507 21.844 1.00 73.50 134 ALA A O 1
ATOM 992 N N . MET A 1 135 ? -16.254 6.830 23.342 1.00 71.50 135 MET A N 1
ATOM 993 C CA . MET A 1 135 ? -16.395 5.487 22.773 1.00 71.50 135 MET A CA 1
ATOM 994 C C . MET A 1 135 ? -17.013 5.508 21.366 1.00 71.50 135 MET A C 1
ATOM 996 O O . MET A 1 135 ? -16.531 4.792 20.484 1.00 71.50 135 MET A O 1
ATOM 1000 N N . GLU A 1 136 ? -18.009 6.364 21.112 1.00 82.19 136 GLU A N 1
ATOM 1001 C CA . GLU A 1 136 ? -18.595 6.530 19.773 1.00 82.19 136 GLU A CA 1
ATOM 1002 C C . GLU A 1 136 ? -17.563 7.064 18.761 1.00 82.19 136 GLU A C 1
ATOM 1004 O O . GLU A 1 136 ? -17.473 6.581 17.626 1.00 82.19 136 GLU A O 1
ATOM 1009 N N . GLN A 1 137 ? -16.736 8.034 19.166 1.00 80.88 137 GLN A N 1
ATOM 1010 C CA . GLN A 1 137 ? -15.658 8.562 18.323 1.00 80.88 137 GLN A CA 1
ATOM 1011 C C . GLN A 1 137 ? -14.591 7.503 18.021 1.00 80.88 137 GLN A C 1
ATOM 1013 O O . GLN A 1 137 ? -14.201 7.341 16.860 1.00 80.88 137 GLN A O 1
ATOM 1018 N N . ALA A 1 138 ? -14.168 6.730 19.025 1.00 79.12 138 ALA A N 1
ATOM 1019 C CA . ALA A 1 138 ? -13.229 5.626 18.833 1.00 79.12 138 ALA A CA 1
ATOM 1020 C C . ALA A 1 138 ? -13.781 4.573 17.852 1.00 79.12 138 ALA A C 1
ATOM 1022 O O . ALA A 1 138 ? -13.047 4.057 17.002 1.00 79.12 138 ALA A O 1
ATOM 1023 N N . GLU A 1 139 ? -15.087 4.293 17.895 1.00 81.69 139 GLU A N 1
ATOM 1024 C CA . GLU A 1 139 ? -15.735 3.390 16.945 1.00 81.69 139 GLU A CA 1
ATOM 1025 C C . GLU A 1 139 ? -15.765 3.955 15.515 1.00 81.69 139 GLU A C 1
ATOM 1027 O O . GLU A 1 139 ? -15.481 3.219 14.563 1.00 81.69 139 GLU A O 1
ATOM 1032 N N . LYS A 1 140 ? -16.048 5.252 15.333 1.00 85.06 140 LYS A N 1
ATOM 1033 C CA . LYS A 1 140 ? -15.992 5.907 14.012 1.00 85.06 140 LYS A CA 1
ATOM 1034 C C . LYS A 1 140 ? -14.593 5.818 13.403 1.00 85.06 140 LYS A C 1
ATOM 1036 O O . LYS A 1 140 ? -14.456 5.391 12.254 1.00 85.06 140 LYS A O 1
ATOM 1041 N N . LEU A 1 141 ? -13.553 6.131 14.179 1.00 85.94 141 LEU A N 1
ATOM 1042 C CA . LEU A 1 141 ? -12.158 6.010 13.737 1.00 85.94 141 LEU A CA 1
ATOM 1043 C C . LEU A 1 141 ? -11.808 4.565 13.362 1.00 85.94 141 LEU A C 1
ATOM 1045 O O . LEU A 1 141 ? -11.149 4.331 12.345 1.00 85.94 141 LEU A O 1
ATOM 1049 N N . ARG A 1 142 ? -12.305 3.580 14.124 1.00 83.06 142 ARG A N 1
ATOM 1050 C CA . ARG A 1 142 ? -12.142 2.153 13.812 1.00 83.06 142 ARG A CA 1
ATOM 1051 C C . ARG A 1 142 ? -12.797 1.779 12.483 1.00 83.06 142 ARG A C 1
ATOM 1053 O O . ARG A 1 142 ? -12.152 1.127 11.663 1.00 83.06 142 ARG A O 1
ATOM 1060 N N . LYS A 1 143 ? -14.043 2.208 12.244 1.00 85.31 143 LYS A N 1
ATOM 1061 C CA . LYS A 1 143 ? -14.764 1.968 10.979 1.00 85.31 143 LYS A CA 1
ATOM 1062 C C . LYS A 1 143 ? -14.014 2.571 9.793 1.00 85.31 143 LYS A C 1
ATOM 1064 O O . LYS A 1 143 ? -13.802 1.891 8.795 1.00 85.31 143 LYS A O 1
ATOM 1069 N N . MET A 1 144 ? -13.526 3.804 9.926 1.00 82.19 144 MET A N 1
ATOM 1070 C CA . MET A 1 144 ? -12.712 4.444 8.887 1.00 82.19 144 MET A CA 1
ATOM 1071 C C . MET A 1 144 ? -11.406 3.681 8.627 1.00 82.19 144 MET A C 1
ATOM 1073 O O . MET A 1 144 ? -11.049 3.454 7.471 1.00 82.19 144 MET A O 1
ATOM 1077 N N . ALA A 1 145 ? -10.710 3.237 9.679 1.00 81.88 145 ALA A N 1
ATOM 1078 C CA . ALA A 1 145 ? -9.496 2.435 9.542 1.00 81.88 145 ALA A CA 1
ATOM 1079 C C . ALA A 1 145 ? -9.766 1.094 8.837 1.00 81.88 145 ALA A C 1
ATOM 1081 O O . ALA A 1 145 ? -8.973 0.684 7.989 1.00 81.88 145 ALA A O 1
ATOM 1082 N N . HIS A 1 146 ? -10.897 0.447 9.134 1.00 84.44 146 HIS A N 1
ATOM 1083 C CA . HIS A 1 146 ? -11.330 -0.771 8.451 1.00 84.44 146 HIS A CA 1
ATOM 1084 C C . HIS A 1 146 ? -11.542 -0.519 6.952 1.00 84.44 146 HIS A C 1
ATOM 1086 O O . HIS A 1 146 ? -10.972 -1.230 6.128 1.00 84.44 146 HIS A O 1
ATOM 1092 N N . THR A 1 147 ? -12.266 0.541 6.577 1.00 85.56 147 THR A N 1
ATOM 1093 C CA . THR A 1 147 ? -12.451 0.916 5.165 1.00 85.56 147 THR A CA 1
ATOM 1094 C C . THR A 1 147 ? -11.113 1.132 4.459 1.00 85.56 147 THR A C 1
ATOM 1096 O O . THR A 1 147 ? -10.904 0.636 3.352 1.00 85.56 147 THR A O 1
ATOM 1099 N N . MET A 1 148 ? -10.163 1.816 5.104 1.00 84.25 148 MET A N 1
ATOM 1100 C CA . MET A 1 148 ? -8.827 2.007 4.535 1.00 84.25 148 MET A CA 1
ATOM 1101 C C . MET A 1 148 ? -8.087 0.677 4.322 1.00 84.25 148 MET A C 1
ATOM 1103 O O . MET A 1 148 ? -7.409 0.525 3.308 1.00 84.25 148 MET A O 1
ATOM 1107 N N . HIS A 1 149 ? -8.244 -0.310 5.213 1.00 83.19 149 HIS A N 1
ATOM 1108 C CA . HIS A 1 149 ? -7.669 -1.649 5.026 1.00 83.19 149 HIS A CA 1
ATOM 1109 C C . HIS A 1 149 ? -8.264 -2.418 3.841 1.00 83.19 149 HIS A C 1
ATOM 1111 O O . HIS A 1 149 ? -7.589 -3.304 3.331 1.00 83.19 149 HIS A O 1
ATOM 1117 N N . VAL A 1 150 ? -9.475 -2.088 3.382 1.00 87.19 150 VAL A N 1
ATOM 1118 C CA . VAL A 1 150 ? -10.071 -2.674 2.165 1.00 87.19 150 VAL A CA 1
ATOM 1119 C C . VAL A 1 150 ? -9.501 -2.024 0.903 1.00 87.19 150 VAL A C 1
ATOM 1121 O O . VAL A 1 150 ? -9.250 -2.696 -0.098 1.00 87.19 150 VAL A O 1
ATOM 1124 N N . ILE A 1 151 ? -9.235 -0.717 0.953 1.00 89.25 151 ILE A N 1
ATOM 1125 C CA . ILE A 1 151 ? -8.729 0.044 -0.198 1.00 89.25 151 ILE A CA 1
ATOM 1126 C C . ILE A 1 151 ? -7.336 -0.436 -0.622 1.00 89.25 151 ILE A C 1
ATOM 1128 O O . ILE A 1 151 ? -7.081 -0.585 -1.817 1.00 89.25 151 ILE A O 1
ATOM 1132 N N . VAL A 1 152 ? -6.430 -0.702 0.325 1.00 89.81 152 VAL A N 1
ATOM 1133 C CA . VAL A 1 152 ? -5.041 -1.096 0.011 1.00 89.81 152 VAL A CA 1
ATOM 1134 C C . VAL A 1 152 ? -4.948 -2.393 -0.820 1.00 89.81 152 VAL A C 1
ATOM 1136 O O . VAL A 1 152 ? -4.304 -2.355 -1.875 1.00 89.81 152 VAL A O 1
ATOM 1139 N N . PRO A 1 153 ? -5.564 -3.532 -0.436 1.00 91.00 153 PRO A N 1
ATOM 1140 C CA . PRO A 1 153 ? -5.531 -4.754 -1.239 1.00 91.00 153 PRO A CA 1
ATOM 1141 C C . PRO A 1 153 ? -6.265 -4.593 -2.575 1.00 91.00 153 PRO A C 1
ATOM 1143 O O . PRO A 1 153 ? -5.771 -5.079 -3.588 1.00 91.00 153 PRO A O 1
ATOM 1146 N N . ALA A 1 154 ? -7.376 -3.851 -2.636 1.00 92.94 154 ALA A N 1
ATOM 1147 C CA . ALA A 1 154 ? -8.047 -3.573 -3.909 1.00 92.94 154 ALA A CA 1
ATOM 1148 C C . ALA A 1 154 ? -7.137 -2.790 -4.880 1.00 92.94 154 ALA A C 1
ATOM 1150 O O . ALA A 1 154 ? -6.987 -3.159 -6.046 1.00 92.94 154 ALA A O 1
ATOM 1151 N N . ALA A 1 155 ? -6.470 -1.743 -4.386 1.00 91.38 155 ALA A N 1
ATOM 1152 C CA . ALA A 1 155 ? -5.559 -0.915 -5.170 1.00 91.38 155 ALA A CA 1
ATOM 1153 C C . ALA A 1 155 ? -4.313 -1.691 -5.631 1.00 91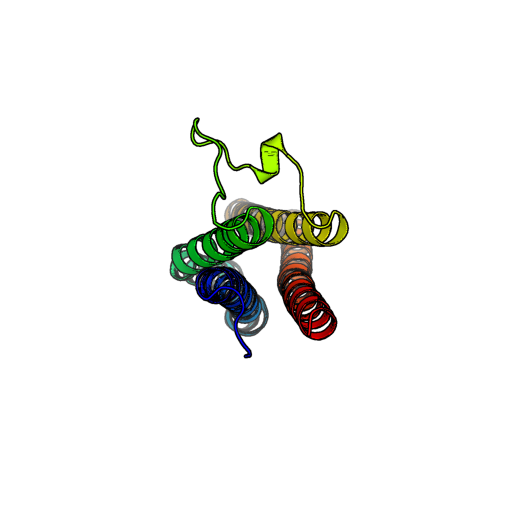.38 155 ALA A C 1
ATOM 1155 O O . ALA A 1 155 ? -3.939 -1.633 -6.804 1.00 91.38 155 ALA A O 1
ATOM 1156 N N . THR A 1 156 ? -3.681 -2.447 -4.732 1.00 92.56 156 THR A N 1
ATOM 1157 C CA . THR A 1 156 ? -2.493 -3.256 -5.059 1.00 92.56 156 THR A CA 1
ATOM 1158 C C . THR A 1 156 ? -2.828 -4.432 -5.985 1.00 92.56 156 THR A C 1
ATOM 1160 O O . THR A 1 156 ? -2.071 -4.697 -6.919 1.00 92.56 156 THR A O 1
ATOM 1163 N N . GLY A 1 157 ? -4.000 -5.058 -5.832 1.00 92.75 157 GLY A N 1
ATOM 1164 C CA . GLY A 1 157 ? -4.515 -6.063 -6.766 1.00 92.75 157 GLY A CA 1
ATOM 1165 C C . GLY A 1 157 ? -4.777 -5.493 -8.166 1.00 92.75 157 GLY A C 1
ATOM 1166 O O . GLY A 1 157 ? -4.367 -6.084 -9.167 1.00 92.75 157 GLY A O 1
ATOM 1167 N N . TYR A 1 158 ? -5.372 -4.297 -8.257 1.00 94.31 158 TYR A N 1
ATOM 1168 C CA . TYR A 1 158 ? -5.536 -3.599 -9.537 1.00 94.31 158 TYR A CA 1
ATOM 1169 C C . TYR A 1 158 ? -4.188 -3.279 -10.198 1.00 94.31 158 TYR A C 1
ATOM 1171 O O . TYR A 1 158 ? -4.032 -3.473 -11.406 1.00 94.31 158 TYR A O 1
ATOM 1179 N N . LEU A 1 159 ? -3.195 -2.821 -9.426 1.00 92.94 159 LEU A N 1
ATOM 1180 C CA . LEU A 1 159 ? -1.848 -2.574 -9.944 1.00 92.94 159 LEU A CA 1
ATOM 1181 C C . LEU A 1 159 ? -1.249 -3.847 -10.551 1.00 92.94 159 LEU A C 1
ATOM 1183 O O . LEU A 1 159 ? -0.733 -3.777 -11.669 1.00 92.94 159 LEU A O 1
ATOM 1187 N N . LEU A 1 160 ? -1.383 -4.990 -9.869 1.00 93.38 160 LEU A N 1
ATOM 1188 C CA . LEU A 1 160 ? -0.882 -6.286 -10.333 1.00 93.38 160 LEU A CA 1
ATOM 1189 C C . LEU A 1 160 ? -1.498 -6.656 -11.689 1.00 93.38 160 LEU A C 1
ATOM 1191 O O . LEU A 1 160 ? -0.780 -6.880 -12.665 1.00 93.38 160 LEU A O 1
ATOM 1195 N N . TYR A 1 161 ? -2.830 -6.612 -11.778 1.00 94.00 161 TYR A N 1
ATOM 1196 C CA . TYR A 1 161 ? -3.558 -6.841 -13.027 1.00 94.00 161 TYR A CA 1
ATOM 1197 C C . TYR A 1 161 ? -3.118 -5.873 -14.132 1.00 94.00 161 TYR A C 1
ATOM 1199 O O . TYR A 1 161 ? -2.894 -6.275 -15.275 1.00 94.00 161 TYR A O 1
ATOM 1207 N N . SER A 1 162 ? -2.967 -4.588 -13.805 1.00 92.50 162 SER A N 1
ATOM 1208 C CA . SER A 1 162 ? -2.630 -3.564 -14.789 1.00 92.50 162 SER A CA 1
ATOM 1209 C C . SER A 1 162 ? -1.235 -3.760 -15.392 1.00 92.50 162 SER A C 1
ATOM 1211 O O . SER A 1 162 ? -1.060 -3.495 -16.584 1.00 92.50 162 SER A O 1
ATOM 1213 N N . HIS A 1 163 ? -0.248 -4.206 -14.602 1.00 90.12 163 HIS A N 1
ATOM 1214 C CA . HIS A 1 163 ? 1.101 -4.527 -15.083 1.00 90.12 163 HIS A CA 1
ATOM 1215 C C . HIS A 1 163 ? 1.080 -5.795 -15.934 1.00 90.12 163 HIS A C 1
ATOM 1217 O O . HIS A 1 163 ? 1.552 -5.762 -17.069 1.00 90.12 163 HIS A O 1
ATOM 1223 N N . LEU A 1 164 ? 0.412 -6.854 -15.463 1.00 89.25 164 LEU A N 1
ATOM 1224 C CA . LEU A 1 164 ? 0.246 -8.102 -16.213 1.00 89.25 164 LEU A CA 1
ATOM 1225 C C . LEU A 1 164 ? -0.389 -7.859 -17.593 1.00 89.25 164 LEU A C 1
ATOM 1227 O O . LEU A 1 164 ? 0.108 -8.329 -18.615 1.00 89.25 164 LEU A O 1
ATOM 1231 N N . LYS A 1 165 ? -1.463 -7.062 -17.643 1.00 90.31 165 LYS A N 1
ATOM 1232 C CA . LYS A 1 165 ? -2.153 -6.701 -18.890 1.00 90.31 165 LYS A CA 1
ATOM 1233 C C . LYS A 1 165 ? -1.244 -5.961 -19.870 1.00 90.31 165 LYS A C 1
ATOM 1235 O O . LYS A 1 165 ? -1.326 -6.197 -21.073 1.00 90.31 165 LYS A O 1
ATOM 1240 N N . GLN A 1 166 ? -0.402 -5.052 -19.382 1.00 87.12 166 GLN A N 1
ATOM 1241 C CA . GLN A 1 166 ? 0.557 -4.346 -20.232 1.00 87.12 166 GLN A CA 1
ATOM 1242 C C . GLN A 1 166 ? 1.613 -5.299 -20.792 1.00 87.12 166 GLN A C 1
ATOM 1244 O O . GLN A 1 166 ? 1.982 -5.174 -21.956 1.00 87.12 166 GLN A O 1
ATOM 1249 N N . ASP A 1 167 ? 2.065 -6.252 -19.989 1.00 84.31 167 ASP A N 1
ATOM 1250 C CA . ASP A 1 167 ? 3.131 -7.172 -20.374 1.00 84.31 167 ASP A CA 1
ATOM 1251 C C . ASP A 1 167 ? 2.647 -8.196 -21.403 1.00 84.31 167 ASP A C 1
ATOM 1253 O O . ASP A 1 167 ? 3.374 -8.510 -22.341 1.00 84.31 167 ASP A O 1
ATOM 1257 N N . MET A 1 168 ? 1.382 -8.619 -21.316 1.00 85.94 168 MET A N 1
ATOM 1258 C CA . MET A 1 168 ? 0.739 -9.422 -22.362 1.00 85.94 168 MET A CA 1
ATOM 1259 C C . MET A 1 168 ? 0.584 -8.667 -23.687 1.00 85.94 168 MET A C 1
ATOM 1261 O O . MET A 1 168 ? 0.720 -9.276 -24.738 1.00 85.94 168 MET A O 1
ATOM 1265 N N . ARG A 1 169 ? 0.338 -7.349 -23.655 1.00 86.81 169 ARG A N 1
ATOM 1266 C CA . ARG A 1 169 ? 0.232 -6.512 -24.869 1.00 86.81 169 ARG A CA 1
ATOM 1267 C C . ARG A 1 169 ? 1.574 -6.232 -25.551 1.00 86.81 169 ARG A C 1
ATOM 1269 O O . ARG A 1 169 ? 1.577 -5.713 -26.659 1.00 86.81 169 ARG A O 1
ATOM 1276 N N . ARG A 1 170 ? 2.694 -6.474 -24.863 1.00 74.69 170 ARG A N 1
ATOM 1277 C CA . ARG A 1 170 ? 4.053 -6.264 -25.391 1.00 74.69 170 ARG A CA 1
ATOM 1278 C C . ARG A 1 170 ? 4.645 -7.516 -26.055 1.00 74.69 170 ARG A C 1
ATOM 1280 O O . ARG A 1 170 ? 5.733 -7.403 -26.613 1.00 74.69 170 ARG A O 1
ATOM 1287 N N . LYS A 1 171 ? 3.982 -8.674 -25.940 1.00 60.75 171 LYS A N 1
ATOM 1288 C CA . LYS A 1 171 ? 4.330 -9.912 -26.655 1.00 60.75 171 LYS A CA 1
ATOM 1289 C C . LYS A 1 171 ? 3.806 -9.855 -28.083 1.00 60.75 171 LYS A C 1
ATOM 1291 O O . LYS A 1 171 ? 4.536 -10.361 -28.958 1.00 60.75 171 LYS A O 1
#

Sequence (171 aa):
MIFRNPAEVNYRAIRDMGLAAWFGSSLMGLAGLVPASESQPDAATRHRVLDAGWKGSRGLVAGSVTAYLAGTGLVRFQGKAFTANGVPRWITEGVENKARTAVTVVALSAAITAKRLRAEGSKLHDQHSGEGVAMEQAEKLRKMAHTMHVIVPAATGYLLYSHLKQDMRRK

Radius of gyration: 19.37 Å; chains: 1; bounding box: 44×30×60 Å

Secondary structure (DSSP, 8-state):
---S-HHHHHHHHHHHHHHHHHHHHHHIIIIIIHHHHHTSSSHHHHHHHHHHHHHHTHHHHHHHHHHHHHHHHHHHTTT--B-TTS-BHHHHS--S-HHHHHHHHHHHHHHHHHHHHHHHHHHHHHHSTT-HHHHHHHHHHHHHHHHHHHHHHHHHHHHHHHHHHHHHHT-

pLDDT: mean 86.05, std 7.95, range [46.09, 96.56]

Organism: NCBI:txid1352928

Foldseek 3Di:
DPPPDVQLVVLVVLQLQLLVLLLVLLCCLQVPLQVVLVPDDDNLSSLVSSVVSCVVCVVSNVSSLVSNLQSQLCNVVVHCQADPVRHGVCVVVNHPDPVLVVLNVLLVVLVVLLVVLSVVLNVLCVPPPPDPVSPVSSVVSNVSSSVSSVSNSVSSVVSSVVVVVVVVVVD